Protein AF-A0A7C5INL7-F1 (afdb_monomer_lite)

Secondary structure (DSSP, 8-state):
--------------------------------TT----PPPHHHHHHHHHHHHHTT--HHHHHHHHHTT-EEEEEETTEEEEEE--TTSPPEEEEEES--

Foldseek 3Di:
DDDDDDDDDDDDDDDDDDDDDDDDDDPPVCPPPPPPVPPDDPVVLVVLVVLCVQQVHDSVVSVVQVSVVQWDWDDDPQWIWIWGHDPPDDIDIDIDGNPD

Radius of gyration: 22.48 Å; chains: 1; bounding box: 54×61×38 Å

Structure (mmCIF, N/CA/C/O backbone):
data_AF-A0A7C5INL7-F1
#
_entry.id   AF-A0A7C5INL7-F1
#
loop_
_atom_site.group_PDB
_atom_site.id
_atom_site.type_symbol
_atom_site.label_atom_id
_atom_site.label_alt_id
_atom_site.label_comp_id
_atom_site.label_asym_id
_atom_site.label_entity_id
_atom_site.label_seq_id
_atom_site.pdbx_PDB_ins_code
_atom_site.Cartn_x
_atom_site.Cartn_y
_atom_site.Cartn_z
_atom_site.occupancy
_atom_site.B_iso_or_equiv
_atom_site.auth_seq_id
_atom_site.auth_comp_id
_atom_site.auth_asym_id
_atom_site.auth_atom_id
_atom_site.pdbx_PDB_model_num
ATOM 1 N N . MET A 1 1 ? -22.031 33.045 23.706 1.00 44.53 1 MET A N 1
ATOM 2 C CA . MET A 1 1 ? -23.381 32.518 23.408 1.00 44.53 1 MET A CA 1
ATOM 3 C C . MET A 1 1 ? -23.234 31.139 22.788 1.00 44.53 1 MET A C 1
ATOM 5 O O . MET A 1 1 ? -22.458 30.984 21.856 1.00 44.53 1 MET A O 1
ATOM 9 N N . LYS A 1 2 ? -23.897 30.150 23.397 1.00 53.06 2 LYS A N 1
ATOM 10 C CA . LYS A 1 2 ? -23.833 28.708 23.113 1.00 53.06 2 LYS A CA 1
ATOM 11 C C . LYS A 1 2 ? -24.413 28.368 21.740 1.00 53.06 2 LYS A C 1
ATOM 13 O O . LYS A 1 2 ? -25.501 28.843 21.429 1.00 53.06 2 LYS A O 1
ATOM 18 N N . ARG A 1 3 ? -23.781 27.446 21.010 1.00 67.50 3 ARG A N 1
ATOM 19 C CA . ARG A 1 3 ? -24.481 26.542 20.082 1.00 67.50 3 ARG A CA 1
ATOM 20 C C . ARG A 1 3 ? -23.924 25.134 20.247 1.00 67.50 3 ARG A C 1
ATOM 22 O O . ARG A 1 3 ? -22.960 24.744 19.605 1.00 67.50 3 ARG A O 1
ATOM 29 N N . THR A 1 4 ? -24.533 24.425 21.186 1.00 51.75 4 THR A N 1
ATOM 30 C CA . THR A 1 4 ? -24.438 22.978 21.359 1.00 51.75 4 THR A CA 1
ATOM 31 C C . THR A 1 4 ? -25.507 22.360 20.468 1.00 51.75 4 THR A C 1
ATOM 33 O O . THR A 1 4 ? -26.660 22.776 20.563 1.00 51.75 4 THR A O 1
ATOM 36 N N . TRP A 1 5 ? -25.156 21.379 19.641 1.00 55.62 5 TRP A N 1
ATOM 37 C CA . TRP A 1 5 ? -26.140 20.537 18.962 1.00 55.62 5 TRP A CA 1
ATOM 38 C C . TRP A 1 5 ? -25.728 19.082 19.156 1.00 55.62 5 TRP A C 1
ATOM 40 O O . TRP A 1 5 ? -24.765 18.608 18.565 1.00 55.62 5 TRP A O 1
ATOM 50 N N . ILE A 1 6 ? -26.437 18.419 20.066 1.00 57.12 6 ILE A N 1
ATOM 51 C CA . ILE A 1 6 ? -26.426 16.972 20.260 1.00 57.12 6 ILE A CA 1
ATOM 52 C C . ILE A 1 6 ? -27.579 16.435 19.411 1.00 57.12 6 ILE A C 1
ATOM 54 O O . ILE A 1 6 ? -28.715 16.868 19.593 1.00 57.12 6 ILE A O 1
ATOM 58 N N . PHE A 1 7 ? -27.292 15.495 18.515 1.00 59.06 7 PHE A N 1
ATOM 59 C CA . PHE A 1 7 ? -28.293 14.663 17.850 1.00 59.06 7 PHE A CA 1
ATOM 60 C C . PHE A 1 7 ? -28.022 13.202 18.210 1.00 59.06 7 PHE A C 1
ATOM 62 O O . PHE A 1 7 ? -27.436 12.442 17.448 1.00 59.06 7 PHE A O 1
ATOM 69 N N . THR A 1 8 ? -28.422 12.822 19.420 1.00 55.72 8 THR A N 1
ATOM 70 C CA . THR A 1 8 ? -28.623 11.426 19.810 1.00 55.72 8 THR A CA 1
ATOM 71 C C . THR A 1 8 ? -30.061 11.039 19.488 1.00 55.72 8 THR A C 1
ATOM 73 O O . THR A 1 8 ? -30.998 11.594 20.057 1.00 55.72 8 THR A O 1
ATOM 76 N N . ALA A 1 9 ? -30.242 10.057 18.608 1.00 56.31 9 ALA A N 1
ATOM 77 C CA . ALA A 1 9 ? -31.501 9.339 18.455 1.00 56.31 9 ALA A CA 1
ATOM 78 C C . ALA A 1 9 ? -31.212 7.832 18.490 1.00 56.31 9 ALA A C 1
ATOM 80 O O . ALA A 1 9 ? -30.765 7.234 17.515 1.00 56.31 9 ALA A O 1
ATOM 81 N N . LEU A 1 10 ? -31.439 7.251 19.669 1.00 54.19 10 LEU A N 1
ATOM 82 C CA . LEU A 1 10 ? -31.573 5.819 19.915 1.00 54.19 10 LEU A CA 1
ATOM 83 C C . LEU A 1 10 ? -32.821 5.304 19.192 1.00 54.19 10 LEU A C 1
ATOM 85 O O . LEU A 1 10 ? -33.919 5.782 19.474 1.00 54.19 10 LEU A O 1
ATOM 89 N N . PHE A 1 11 ? -32.677 4.292 18.337 1.00 42.03 11 PHE A N 1
ATOM 90 C CA . PHE A 1 11 ? -33.808 3.474 17.906 1.00 42.03 11 PHE A CA 1
ATOM 91 C C . PHE A 1 11 ? -33.732 2.112 18.599 1.00 42.03 11 PHE A C 1
ATOM 93 O O . PHE A 1 11 ? -33.001 1.212 18.195 1.00 42.03 11 PHE A O 1
ATOM 100 N N . PHE A 1 12 ? -34.491 2.000 19.689 1.00 52.44 12 PHE A N 1
ATOM 101 C CA . PHE A 1 12 ? -34.880 0.739 20.306 1.00 52.44 12 PHE A CA 1
ATOM 102 C C . PHE A 1 12 ? -35.898 0.038 19.396 1.00 52.44 12 PHE A C 1
ATOM 104 O O . PHE A 1 12 ? -37.028 0.495 19.251 1.00 52.44 12 PHE A O 1
ATOM 111 N N . CYS A 1 13 ? -35.515 -1.095 18.824 1.00 53.38 13 CYS A N 1
ATOM 112 C CA . CYS A 1 13 ? -36.427 -2.122 18.328 1.00 53.38 13 CYS A CA 1
ATOM 113 C C . CYS A 1 13 ? -35.777 -3.432 18.787 1.00 53.38 13 CYS A C 1
ATOM 115 O O . CYS A 1 13 ? -34.693 -3.771 18.336 1.00 53.38 13 CYS A O 1
ATOM 117 N N . GLY A 1 14 ? -36.216 -4.081 19.855 1.00 49.47 14 GLY A N 1
ATOM 118 C CA . GLY A 1 14 ? -37.573 -4.544 20.086 1.00 49.47 14 GLY A CA 1
ATOM 119 C C . GLY A 1 14 ? -37.450 -6.059 20.236 1.00 49.47 14 GLY A C 1
ATOM 120 O O . GLY A 1 14 ? -37.155 -6.754 19.270 1.00 49.47 14 GLY A O 1
ATOM 121 N N . LEU A 1 15 ? -37.578 -6.541 21.473 1.00 54.81 15 LEU A N 1
ATOM 122 C CA . LEU A 1 15 ? -37.580 -7.955 21.835 1.00 54.81 15 LEU A CA 1
ATOM 123 C C . LEU A 1 15 ? -38.561 -8.762 20.969 1.00 54.81 15 LEU A C 1
ATOM 125 O O . LEU A 1 15 ? -39.762 -8.514 21.035 1.00 54.81 15 LEU A O 1
ATOM 129 N N . VAL A 1 16 ? -38.074 -9.807 20.296 1.00 52.47 16 VAL A N 1
ATOM 130 C CA . VAL A 1 16 ? -38.860 -11.024 20.046 1.00 52.47 16 VAL A CA 1
ATOM 131 C C . VAL A 1 16 ? -37.953 -12.226 20.281 1.00 52.47 16 VAL A C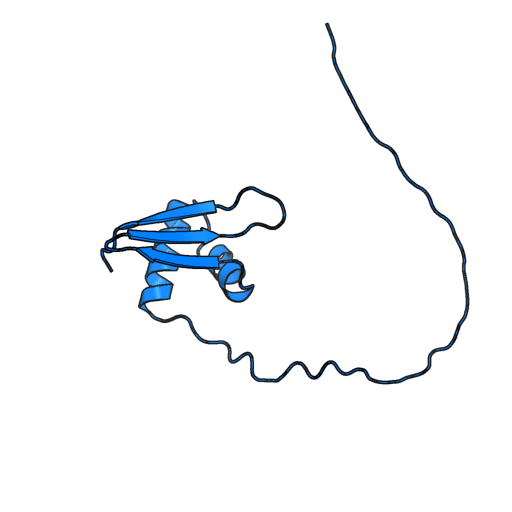 1
ATOM 133 O O . VAL A 1 16 ? -37.000 -12.473 19.545 1.00 52.47 16 VAL A O 1
ATOM 136 N N . SER A 1 17 ? -38.237 -12.939 21.363 1.00 45.03 17 SER A N 1
ATOM 137 C CA . SER A 1 17 ? -37.568 -14.174 21.743 1.00 45.03 17 SER A CA 1
ATOM 138 C C . SER A 1 17 ? -38.208 -15.400 21.074 1.00 45.03 17 SER A C 1
ATOM 140 O O . SER A 1 17 ? -39.423 -15.462 20.918 1.00 45.03 17 SER A O 1
ATOM 142 N N . PHE A 1 18 ? -37.351 -16.402 20.848 1.00 50.44 18 PHE A N 1
ATOM 143 C CA . PHE A 1 18 ? -37.576 -17.855 20.771 1.00 50.44 18 PHE A CA 1
ATOM 144 C C . PHE A 1 18 ? -38.001 -18.551 19.459 1.00 50.44 18 PHE A C 1
ATOM 146 O O . PHE A 1 18 ? -39.110 -18.419 18.958 1.00 50.44 18 PHE A O 1
ATOM 153 N N . SER A 1 19 ? -37.104 -19.482 19.090 1.00 55.28 19 SER A N 1
ATOM 154 C CA . SER A 1 19 ? -37.350 -20.843 18.587 1.00 55.28 19 SER A CA 1
ATOM 155 C C . SER A 1 19 ? -37.688 -21.021 17.109 1.00 55.28 19 SER A C 1
ATOM 157 O O . SER A 1 19 ? -38.839 -20.949 16.695 1.00 55.28 19 SER A O 1
ATOM 159 N N . GLY A 1 20 ? -36.680 -21.425 16.332 1.00 50.94 20 GLY A N 1
ATOM 160 C CA . GLY A 1 20 ? -36.882 -21.918 14.974 1.00 50.94 20 GLY A CA 1
ATOM 161 C C . GLY A 1 20 ? -35.642 -22.578 14.382 1.00 50.94 20 GLY A C 1
ATOM 162 O O . GLY A 1 20 ? -34.853 -21.921 13.723 1.00 50.94 20 GLY A O 1
ATOM 163 N N . LEU A 1 21 ? -35.530 -23.890 14.595 1.00 52.12 21 LEU A N 1
ATOM 164 C CA . LEU A 1 21 ? -34.886 -24.841 13.685 1.00 52.12 21 LEU A CA 1
ATOM 165 C C . LEU A 1 21 ? -33.388 -24.643 13.380 1.00 52.12 21 LEU A C 1
ATOM 167 O O . LEU A 1 21 ? -32.964 -24.148 12.339 1.00 52.12 21 LEU A O 1
ATOM 171 N N . GLN A 1 22 ? -32.578 -25.224 14.262 1.00 51.88 22 GLN A N 1
ATOM 172 C CA . GLN A 1 22 ? -31.324 -25.852 13.867 1.00 51.88 22 GLN A CA 1
ATOM 173 C C . GLN A 1 22 ? -31.610 -26.877 12.754 1.00 51.88 22 GLN A C 1
ATOM 175 O O . GLN A 1 22 ? -32.152 -27.949 13.007 1.00 51.88 22 GLN A O 1
ATOM 180 N N . ALA A 1 23 ? -31.235 -26.549 11.521 1.00 46.38 23 ALA A N 1
ATOM 181 C CA . ALA A 1 23 ? -31.097 -27.504 10.433 1.00 46.38 23 ALA A CA 1
ATOM 182 C C . ALA A 1 23 ? -29.768 -27.225 9.738 1.00 46.38 23 ALA A C 1
ATOM 184 O O . ALA A 1 23 ? -29.570 -26.236 9.038 1.00 46.38 23 ALA A O 1
ATOM 185 N N . SER A 1 24 ? -28.838 -28.117 10.047 1.00 51.12 24 SER A N 1
ATOM 186 C CA . SER A 1 24 ? -27.517 -28.253 9.471 1.00 51.12 24 SER A CA 1
ATOM 187 C C . SER A 1 24 ? -27.599 -28.340 7.949 1.00 51.12 24 SER A C 1
ATOM 189 O O . SER A 1 24 ? -28.007 -29.365 7.412 1.00 51.12 24 SER A O 1
ATOM 191 N N . THR A 1 25 ? -27.141 -27.303 7.255 1.00 51.03 25 THR A N 1
ATOM 192 C CA . THR A 1 25 ? -26.474 -27.481 5.966 1.00 51.03 25 THR A CA 1
ATOM 193 C C . THR A 1 25 ? -25.265 -26.569 5.942 1.00 51.03 25 THR A C 1
ATOM 195 O O . THR A 1 25 ? -25.374 -25.349 5.832 1.00 51.03 25 THR A O 1
ATOM 198 N N . SER A 1 26 ? -24.113 -27.209 6.100 1.00 47.31 26 SER A N 1
ATOM 199 C CA . SER A 1 26 ? -22.783 -26.689 5.834 1.00 47.31 26 SER A CA 1
ATOM 200 C C . SER A 1 26 ? -22.746 -25.980 4.474 1.00 47.31 26 SER A C 1
ATOM 202 O O . SER A 1 26 ? -22.456 -26.591 3.453 1.00 47.31 26 SER A O 1
ATOM 204 N N . ASN A 1 27 ? -22.991 -24.669 4.458 1.00 51.28 27 ASN A N 1
ATOM 205 C CA . ASN A 1 27 ? -22.260 -23.789 3.560 1.00 51.28 27 ASN A CA 1
ATOM 206 C C . ASN A 1 27 ? -20.901 -23.570 4.217 1.00 51.28 27 ASN A C 1
ATOM 208 O O . ASN A 1 27 ? -20.592 -22.490 4.721 1.00 51.28 27 ASN A O 1
ATOM 212 N N . ALA A 1 28 ? -20.085 -24.628 4.232 1.00 47.53 28 ALA A N 1
ATOM 213 C CA . ALA A 1 28 ? -18.656 -24.436 4.171 1.00 47.53 28 ALA A CA 1
ATOM 214 C C . ALA A 1 28 ? -18.441 -23.601 2.911 1.00 47.53 28 ALA A C 1
ATOM 216 O O . ALA A 1 28 ? -18.418 -24.123 1.797 1.00 47.53 28 ALA A O 1
ATOM 217 N N . LYS A 1 29 ? -18.377 -22.276 3.092 1.00 51.66 29 LYS A N 1
ATOM 218 C CA . LYS A 1 29 ? -17.707 -21.386 2.162 1.00 51.66 29 LYS A CA 1
ATOM 219 C C . LYS A 1 29 ? -16.380 -22.086 1.946 1.00 51.66 29 LYS A C 1
ATOM 221 O O . LYS A 1 29 ? -15.565 -22.150 2.864 1.00 51.66 29 LYS A O 1
ATOM 226 N N . VAL A 1 30 ? -16.239 -22.721 0.787 1.00 51.09 30 VAL A N 1
ATOM 227 C CA . VAL A 1 30 ? -14.964 -23.215 0.302 1.00 51.09 30 VAL A CA 1
ATOM 228 C C . VAL A 1 30 ? -14.149 -21.943 0.156 1.00 51.09 30 VAL A C 1
ATOM 230 O O . VAL A 1 30 ? -14.199 -21.253 -0.858 1.00 51.09 30 VAL A O 1
ATOM 233 N N . VAL A 1 31 ? -13.513 -21.553 1.259 1.00 54.75 31 VAL A N 1
ATOM 234 C CA . VAL A 1 31 ? -12.414 -20.611 1.280 1.00 54.75 31 VAL A CA 1
ATOM 235 C C . VAL A 1 31 ? -11.369 -21.344 0.474 1.00 54.75 31 VAL A C 1
ATOM 237 O O . VAL A 1 31 ? -10.705 -22.255 0.970 1.00 54.75 31 VAL A O 1
ATOM 240 N N . SER A 1 32 ? -11.380 -21.044 -0.825 1.00 49.78 32 SER A N 1
ATOM 241 C CA . SER A 1 32 ? -10.397 -21.509 -1.780 1.00 49.78 32 SER A CA 1
ATOM 242 C C . SER A 1 32 ? -9.048 -21.389 -1.098 1.00 49.78 32 SER A C 1
ATOM 244 O O . SER A 1 32 ? -8.623 -20.297 -0.721 1.00 49.78 32 SER A O 1
ATOM 246 N N . SER A 1 33 ? -8.419 -22.535 -0.865 1.00 49.53 33 SER A N 1
ATOM 247 C CA . SER A 1 33 ? -7.150 -22.690 -0.160 1.00 49.53 33 SER A CA 1
ATOM 248 C C . SER A 1 33 ? -5.974 -22.194 -1.019 1.00 49.53 33 SER A C 1
ATOM 250 O O . SER A 1 33 ? -4.916 -22.809 -1.054 1.00 49.53 33 SER A O 1
ATOM 252 N N . GLN A 1 34 ? -6.192 -21.107 -1.764 1.00 47.81 34 GLN A N 1
ATOM 253 C CA . GLN A 1 34 ? -5.293 -20.508 -2.744 1.00 47.81 34 GLN A CA 1
ATOM 254 C C . GLN A 1 34 ? -5.356 -18.972 -2.765 1.00 47.81 34 GLN A C 1
ATOM 256 O O . GLN A 1 34 ? -4.949 -18.359 -3.747 1.00 47.81 34 GLN A O 1
ATOM 261 N N . GLN A 1 35 ? -5.733 -18.310 -1.666 1.00 49.56 35 GLN A N 1
ATOM 262 C CA . GLN A 1 35 ? -4.996 -17.081 -1.349 1.00 49.56 35 GLN A CA 1
ATOM 263 C C . GLN A 1 35 ? -3.644 -17.530 -0.802 1.00 49.56 35 GLN A C 1
AT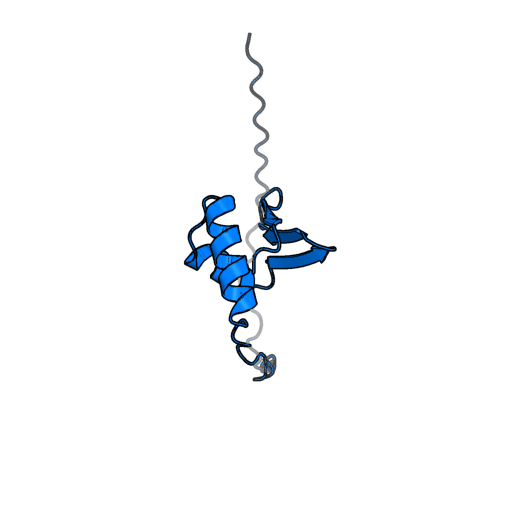OM 265 O O . GLN A 1 35 ? -3.410 -17.607 0.401 1.00 49.56 35 GLN A O 1
ATOM 270 N N . LEU A 1 36 ? -2.786 -17.960 -1.731 1.00 45.56 36 LEU A N 1
ATOM 271 C CA . LEU A 1 36 ? -1.361 -18.072 -1.502 1.00 45.56 36 LEU A CA 1
ATOM 272 C C . LEU A 1 36 ? -0.966 -16.737 -0.871 1.00 45.56 36 LEU A C 1
ATOM 274 O O . LEU A 1 36 ? -1.209 -15.697 -1.485 1.00 45.56 36 LEU A O 1
ATOM 278 N N . LEU A 1 37 ? -0.458 -16.764 0.364 1.00 56.16 37 LEU A N 1
ATOM 279 C CA . LEU A 1 37 ? 0.179 -15.612 0.995 1.00 56.16 37 LEU A CA 1
ATOM 280 C C . LEU A 1 37 ? 1.295 -15.187 0.045 1.00 56.16 37 LEU A C 1
ATOM 282 O O . LEU A 1 37 ? 2.390 -15.749 0.067 1.00 56.16 37 LEU A O 1
ATOM 286 N N . THR A 1 38 ? 0.966 -14.306 -0.891 1.00 64.62 38 THR A N 1
ATOM 287 C CA . THR A 1 38 ? 1.883 -13.906 -1.941 1.00 64.62 38 THR A CA 1
ATOM 288 C C . THR A 1 38 ? 2.819 -12.969 -1.222 1.00 64.62 38 THR A C 1
ATOM 290 O O . THR A 1 38 ? 2.434 -11.866 -0.845 1.00 64.62 38 THR A O 1
ATOM 293 N N . ALA A 1 39 ? 3.992 -13.494 -0.870 1.00 73.38 39 ALA A N 1
ATOM 294 C CA . ALA A 1 39 ? 4.970 -12.716 -0.146 1.00 73.38 39 ALA A CA 1
ATOM 295 C C . ALA A 1 39 ? 5.293 -11.480 -1.000 1.00 73.38 39 ALA A C 1
ATOM 297 O O . ALA A 1 39 ? 5.561 -11.644 -2.196 1.00 73.38 39 ALA A O 1
ATOM 298 N N . PRO A 1 40 ? 5.242 -10.270 -0.421 1.00 80.19 40 PRO A N 1
ATOM 299 C CA . PRO A 1 40 ? 5.587 -9.060 -1.150 1.00 80.19 40 PRO A CA 1
ATOM 300 C C . PRO A 1 40 ? 7.009 -9.185 -1.697 1.00 80.19 40 PRO A C 1
ATOM 302 O O . PRO A 1 40 ? 7.904 -9.742 -1.049 1.00 80.19 40 PRO A O 1
ATOM 305 N N . SER A 1 41 ? 7.222 -8.667 -2.901 1.00 89.56 41 SER A N 1
ATOM 306 C CA . SER A 1 41 ? 8.557 -8.584 -3.482 1.00 89.56 41 SER A CA 1
ATOM 307 C C . SER A 1 41 ? 9.471 -7.700 -2.626 1.00 89.56 41 SER A C 1
ATOM 309 O O . SER A 1 41 ? 9.013 -6.837 -1.875 1.00 89.56 41 SER A O 1
ATOM 311 N N . LEU A 1 42 ? 10.790 -7.885 -2.758 1.00 88.62 42 LEU A N 1
ATOM 312 C CA . LEU A 1 42 ? 11.774 -7.054 -2.050 1.00 88.62 42 LEU A CA 1
ATOM 313 C C . LEU A 1 42 ? 11.555 -5.556 -2.319 1.00 88.62 42 LEU A C 1
ATOM 315 O O . LEU A 1 42 ? 11.615 -4.753 -1.395 1.00 88.62 42 LEU A O 1
ATOM 319 N N . VAL A 1 43 ? 11.205 -5.209 -3.559 1.00 89.56 43 VAL A N 1
ATOM 320 C CA . VAL A 1 43 ? 10.899 -3.832 -3.969 1.00 89.56 43 VAL A CA 1
ATOM 321 C C . VAL A 1 43 ? 9.635 -3.314 -3.276 1.00 89.56 43 VAL A C 1
ATOM 323 O O . VAL A 1 43 ? 9.613 -2.194 -2.774 1.00 89.56 43 VAL A O 1
ATOM 326 N N . GLU A 1 44 ? 8.573 -4.119 -3.200 1.00 89.50 44 GLU A N 1
ATOM 327 C CA . GLU A 1 44 ? 7.347 -3.725 -2.492 1.00 89.50 44 GLU A CA 1
ATOM 328 C C . GLU A 1 44 ? 7.582 -3.545 -0.991 1.00 89.50 44 GLU A C 1
ATOM 330 O O . GLU A 1 44 ? 7.049 -2.607 -0.407 1.00 89.50 44 GLU A O 1
ATOM 335 N N . LEU A 1 45 ? 8.415 -4.379 -0.365 1.00 91.00 45 LEU A N 1
ATOM 336 C CA . LEU A 1 45 ? 8.780 -4.223 1.046 1.00 91.00 45 LEU A CA 1
ATOM 337 C C . LEU A 1 45 ? 9.507 -2.900 1.313 1.00 91.00 45 LEU A C 1
ATOM 339 O O . LEU A 1 45 ? 9.254 -2.254 2.333 1.00 91.00 45 LEU A O 1
ATOM 343 N N . GLU A 1 46 ? 10.396 -2.483 0.412 1.00 91.06 46 GLU A N 1
ATOM 344 C CA . GLU A 1 46 ? 11.093 -1.199 0.518 1.00 91.06 46 GLU A CA 1
ATOM 345 C C . GLU A 1 46 ? 10.143 -0.016 0.324 1.00 91.06 46 GLU A C 1
ATOM 347 O O . GLU A 1 46 ? 10.162 0.915 1.134 1.00 91.06 46 GLU A O 1
ATOM 352 N N . ILE A 1 47 ? 9.246 -0.098 -0.663 1.00 92.50 47 ILE A N 1
ATOM 353 C CA . ILE A 1 47 ? 8.184 0.889 -0.893 1.00 92.50 47 ILE A CA 1
ATOM 354 C C . ILE A 1 47 ? 7.286 1.014 0.345 1.00 92.50 47 ILE A C 1
ATOM 356 O O . ILE A 1 47 ? 7.062 2.119 0.835 1.00 92.50 47 ILE A O 1
ATOM 360 N N . LEU A 1 48 ? 6.809 -0.104 0.901 1.00 92.94 48 LEU A N 1
ATOM 361 C CA . LEU A 1 48 ? 5.943 -0.115 2.083 1.00 92.94 48 LEU A CA 1
ATOM 362 C C . LEU A 1 48 ? 6.666 0.418 3.324 1.00 92.94 48 LEU A C 1
ATOM 364 O O . LEU A 1 48 ? 6.082 1.159 4.111 1.00 92.94 48 LEU A O 1
ATOM 368 N N . ARG A 1 49 ? 7.956 0.110 3.494 1.00 93.44 49 ARG A N 1
ATOM 369 C CA . ARG A 1 49 ? 8.767 0.666 4.587 1.00 93.44 49 ARG A CA 1
ATOM 370 C C . ARG A 1 49 ? 8.941 2.178 4.449 1.00 93.44 49 ARG A C 1
ATOM 372 O O . ARG A 1 49 ? 8.840 2.892 5.448 1.00 93.44 49 ARG A O 1
ATOM 379 N N . ALA A 1 50 ? 9.218 2.666 3.243 1.00 93.38 50 ALA A N 1
ATOM 380 C CA . ALA A 1 50 ? 9.358 4.093 2.983 1.00 93.38 50 ALA A CA 1
ATOM 381 C C . ALA A 1 50 ? 8.022 4.830 3.180 1.00 93.38 50 ALA A C 1
ATOM 383 O O . ALA A 1 50 ? 7.990 5.865 3.848 1.00 93.38 50 ALA A O 1
ATOM 384 N N . ALA A 1 51 ? 6.919 4.249 2.699 1.00 93.62 51 ALA A N 1
ATOM 385 C CA . ALA A 1 51 ? 5.570 4.767 2.894 1.00 93.62 51 ALA A CA 1
ATOM 386 C C . ALA A 1 51 ? 5.189 4.826 4.378 1.00 93.62 51 ALA A C 1
ATOM 388 O O . ALA A 1 51 ? 4.752 5.873 4.844 1.00 93.62 51 ALA A O 1
ATOM 389 N N . ALA A 1 52 ? 5.431 3.757 5.146 1.00 93.62 52 ALA A N 1
ATOM 390 C CA . ALA A 1 52 ? 5.170 3.734 6.588 1.00 93.62 52 ALA A CA 1
ATOM 391 C C . ALA A 1 52 ? 5.877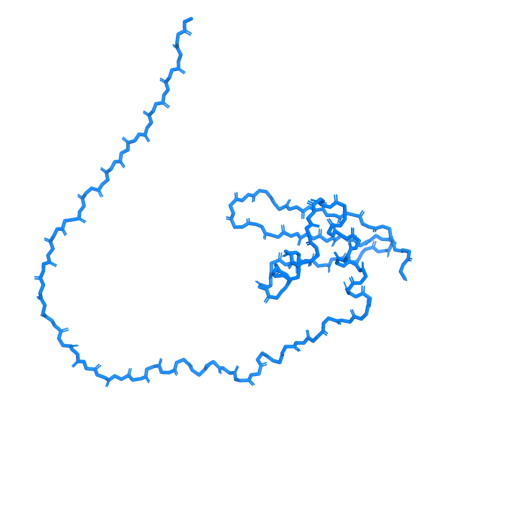 4.887 7.312 1.00 93.62 52 ALA A C 1
ATOM 393 O O . ALA A 1 52 ? 5.265 5.600 8.102 1.00 93.62 52 ALA A O 1
ATOM 394 N N . LYS A 1 53 ? 7.148 5.132 6.970 1.00 93.62 53 LYS A N 1
ATOM 395 C CA . LYS A 1 53 ? 7.926 6.238 7.538 1.00 93.62 53 LYS A CA 1
ATOM 396 C C . LYS A 1 53 ? 7.346 7.612 7.186 1.00 93.62 53 LYS A C 1
ATOM 398 O O . LYS A 1 53 ? 7.362 8.499 8.032 1.00 93.62 53 LYS A O 1
ATOM 403 N N . GLN A 1 54 ? 6.869 7.809 5.956 1.00 93.12 54 GLN A N 1
ATOM 404 C CA . GLN A 1 54 ? 6.284 9.084 5.522 1.00 93.12 54 GLN A CA 1
ATOM 405 C C . GLN A 1 54 ? 4.899 9.332 6.135 1.00 93.12 54 GLN A C 1
ATOM 407 O O . GLN A 1 54 ? 4.547 10.480 6.394 1.00 93.12 54 GLN A O 1
ATOM 412 N N . LEU A 1 55 ? 4.135 8.264 6.376 1.00 92.19 55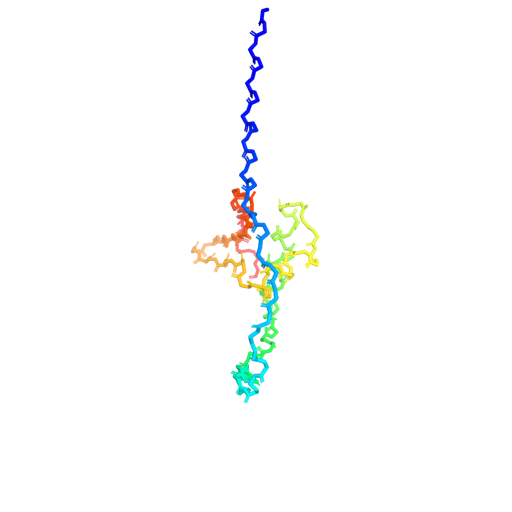 LEU A N 1
ATOM 413 C CA . LEU A 1 55 ? 2.793 8.310 6.961 1.00 92.19 55 LEU A CA 1
ATOM 414 C C . LEU A 1 55 ? 2.784 8.310 8.498 1.00 92.19 55 LEU A C 1
ATOM 416 O O . LEU A 1 55 ? 1.705 8.304 9.079 1.00 92.19 55 LEU A O 1
ATOM 420 N N . ASP A 1 56 ? 3.955 8.310 9.146 1.00 93.06 56 ASP A N 1
ATOM 421 C CA . ASP A 1 56 ? 4.105 8.154 10.604 1.00 93.06 56 ASP A CA 1
ATOM 422 C C . ASP A 1 56 ? 3.388 6.897 11.146 1.00 93.06 56 ASP A C 1
ATOM 424 O O . ASP A 1 56 ? 2.793 6.887 12.221 1.00 93.06 56 ASP A O 1
ATOM 428 N N . MET A 1 57 ? 3.429 5.815 10.362 1.00 91.19 57 MET A N 1
ATOM 429 C CA . MET A 1 57 ? 2.837 4.519 10.691 1.00 91.19 57 MET A CA 1
ATOM 430 C C . MET A 1 57 ? 3.922 3.489 10.995 1.00 91.19 57 MET A C 1
ATOM 432 O O . MET A 1 57 ? 5.027 3.531 10.443 1.00 91.19 57 MET A O 1
ATOM 436 N N . SER A 1 58 ? 3.607 2.506 11.842 1.00 94.94 58 SER A N 1
ATOM 437 C CA . SER A 1 58 ? 4.526 1.390 12.039 1.00 94.94 58 SER A CA 1
ATOM 438 C C . SER A 1 58 ? 4.549 0.484 10.802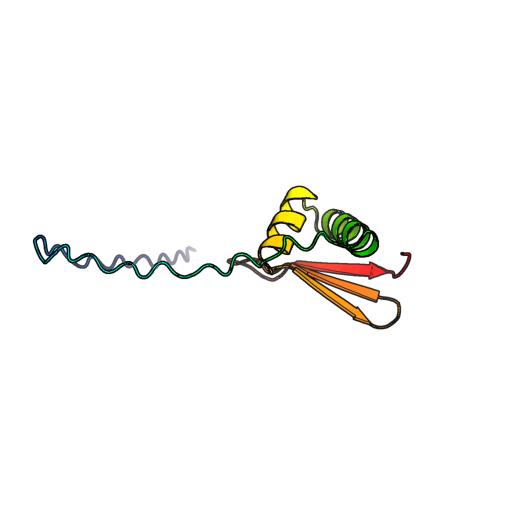 1.00 94.94 58 SER A C 1
ATOM 440 O O . SER A 1 58 ? 3.576 0.369 10.052 1.00 94.94 58 SER A O 1
ATOM 442 N N . PHE A 1 59 ? 5.677 -0.196 10.587 1.00 92.81 59 PHE A N 1
ATOM 443 C CA . PHE A 1 59 ? 5.791 -1.138 9.475 1.00 92.81 59 PHE A CA 1
ATOM 444 C C . PHE A 1 59 ? 4.837 -2.335 9.625 1.00 92.81 59 PHE A C 1
ATOM 446 O O . PHE A 1 59 ? 4.383 -2.878 8.626 1.00 92.81 59 PHE A O 1
ATOM 453 N N . SER A 1 60 ? 4.500 -2.743 10.853 1.00 92.50 60 SER A N 1
ATOM 454 C CA . SER A 1 60 ? 3.491 -3.783 11.079 1.00 92.50 60 SER A CA 1
ATOM 455 C C . SER A 1 60 ? 2.101 -3.335 10.639 1.00 92.50 60 SER A C 1
ATOM 457 O O . SER A 1 60 ? 1.412 -4.113 9.985 1.00 92.50 60 SER A O 1
ATOM 459 N N . ASP A 1 61 ? 1.725 -2.085 10.918 1.00 92.19 61 ASP A N 1
ATOM 460 C CA . ASP A 1 61 ? 0.382 -1.585 10.603 1.00 92.19 61 ASP A CA 1
ATOM 461 C C . ASP A 1 61 ? 0.185 -1.480 9.089 1.00 92.19 61 ASP A C 1
ATOM 463 O O . ASP A 1 61 ? -0.818 -1.947 8.553 1.00 92.19 61 ASP A O 1
ATOM 467 N N . ILE A 1 62 ? 1.168 -0.939 8.355 1.00 92.50 62 ILE A N 1
ATOM 468 C CA . ILE A 1 62 ? 1.053 -0.863 6.890 1.00 92.50 62 ILE A CA 1
ATOM 469 C C . ILE A 1 62 ? 1.005 -2.258 6.249 1.00 92.50 62 ILE A C 1
ATOM 471 O O . ILE A 1 62 ? 0.307 -2.455 5.258 1.00 92.50 62 ILE A O 1
ATOM 475 N N . MET A 1 63 ? 1.720 -3.233 6.820 1.00 93.44 63 MET A N 1
ATOM 476 C CA . MET A 1 63 ? 1.713 -4.617 6.346 1.00 93.44 63 MET A CA 1
ATOM 477 C C . MET A 1 63 ? 0.367 -5.293 6.607 1.00 93.44 63 MET A C 1
ATOM 479 O O . MET A 1 63 ? -0.116 -6.035 5.757 1.00 93.44 63 MET A O 1
ATOM 483 N N . GLU A 1 64 ? -0.268 -5.008 7.743 1.00 91.75 64 GLU A N 1
ATOM 484 C CA . GLU A 1 64 ? -1.637 -5.443 8.011 1.00 91.75 64 GLU A CA 1
ATOM 485 C C . GLU A 1 64 ? -2.615 -4.847 6.991 1.00 91.75 64 GLU A C 1
ATOM 487 O O . GLU A 1 64 ? -3.429 -5.574 6.421 1.00 91.75 64 GLU A O 1
ATOM 492 N N . HIS A 1 65 ? -2.505 -3.552 6.681 1.00 91.12 65 HIS A N 1
ATOM 493 C CA . HIS A 1 65 ? -3.312 -2.945 5.621 1.00 91.12 65 HIS A CA 1
ATOM 494 C C . HIS A 1 65 ? -3.037 -3.574 4.248 1.00 91.12 65 HIS A C 1
ATOM 496 O O . HIS A 1 65 ? -3.978 -3.786 3.486 1.00 91.12 65 HIS A O 1
ATOM 502 N N . TYR A 1 66 ? -1.782 -3.901 3.934 1.00 90.81 66 TYR A N 1
ATOM 503 C CA . TYR A 1 66 ? -1.405 -4.537 2.671 1.00 90.81 66 TYR A CA 1
ATOM 504 C C . TYR A 1 66 ? -2.030 -5.930 2.525 1.00 90.81 66 TYR A C 1
ATOM 506 O O . TYR A 1 66 ? -2.639 -6.216 1.501 1.00 90.81 66 TYR A O 1
ATOM 514 N N . TYR A 1 67 ? -1.967 -6.772 3.562 1.00 89.62 67 TYR A N 1
ATOM 515 C CA . TYR A 1 67 ? -2.577 -8.109 3.530 1.00 89.62 67 TYR A CA 1
ATOM 516 C C . TYR A 1 67 ? -4.107 -8.098 3.526 1.00 89.62 67 TYR A C 1
ATOM 518 O O . TYR A 1 67 ? -4.724 -9.078 3.115 1.00 89.62 67 TYR A O 1
ATOM 526 N N . ASN A 1 68 ? -4.714 -7.003 3.979 1.00 90.25 68 ASN A N 1
ATOM 527 C CA . ASN A 1 68 ? -6.156 -6.791 3.926 1.00 90.25 68 ASN A CA 1
ATOM 528 C C . ASN A 1 68 ? -6.615 -6.110 2.621 1.00 90.25 68 ASN A C 1
ATOM 530 O O . ASN A 1 68 ? -7.736 -5.609 2.576 1.00 90.25 68 ASN A O 1
ATOM 534 N N . ASP A 1 69 ? -5.763 -6.048 1.590 1.00 88.75 69 ASP A N 1
ATOM 535 C CA . ASP A 1 69 ? -6.033 -5.400 0.296 1.00 88.75 69 ASP A CA 1
ATOM 536 C C . ASP A 1 69 ? -6.418 -3.904 0.409 1.00 88.75 69 ASP A C 1
ATOM 538 O O . ASP A 1 69 ? -7.055 -3.332 -0.475 1.00 88.75 69 ASP A O 1
ATOM 542 N N . ASN A 1 70 ? -6.006 -3.236 1.494 1.00 91.62 70 ASN A N 1
ATOM 543 C CA . ASN A 1 70 ? -6.286 -1.818 1.745 1.00 91.62 70 ASN A CA 1
ATOM 544 C C . ASN A 1 70 ? -5.179 -0.886 1.237 1.00 91.62 70 ASN A C 1
ATOM 546 O O . ASN A 1 70 ? -5.308 0.333 1.356 1.00 91.62 70 ASN A O 1
ATOM 550 N N . VAL A 1 71 ? -4.090 -1.425 0.689 1.00 92.38 71 VAL A N 1
ATOM 551 C CA . VAL A 1 71 ? -2.977 -0.635 0.150 1.00 92.38 71 VAL A CA 1
ATOM 552 C C . VAL A 1 71 ? -2.967 -0.731 -1.365 1.00 92.38 71 VAL A C 1
ATOM 554 O O . VAL A 1 71 ? -2.940 -1.817 -1.932 1.00 92.38 71 VAL A O 1
ATOM 557 N N . THR A 1 72 ? -2.951 0.419 -2.029 1.00 93.06 72 THR A N 1
ATOM 558 C CA . THR A 1 72 ? -2.733 0.515 -3.474 1.00 93.06 72 THR A CA 1
ATOM 559 C C . THR A 1 72 ? -1.386 1.172 -3.732 1.00 93.06 72 THR A C 1
ATOM 561 O O . THR A 1 72 ? -1.097 2.227 -3.169 1.00 93.06 72 THR A O 1
ATOM 564 N N . ILE A 1 73 ? -0.571 0.552 -4.584 1.00 91.94 73 ILE A N 1
ATOM 565 C CA . ILE A 1 73 ? 0.722 1.081 -5.023 1.00 91.94 73 ILE A CA 1
ATOM 566 C C . ILE A 1 73 ? 0.591 1.410 -6.509 1.00 91.94 73 ILE A C 1
ATOM 568 O O . ILE A 1 73 ? 0.479 0.506 -7.335 1.00 91.94 73 ILE A O 1
ATOM 572 N N . ASP A 1 74 ? 0.593 2.697 -6.838 1.00 91.75 74 ASP A N 1
ATOM 573 C CA . ASP A 1 74 ? 0.596 3.191 -8.213 1.00 91.75 74 ASP A CA 1
ATOM 574 C C . ASP A 1 74 ? 1.990 3.713 -8.576 1.00 91.75 74 ASP A C 1
ATOM 576 O O . ASP A 1 74 ? 2.652 4.381 -7.780 1.00 91.75 74 ASP A O 1
ATOM 580 N N . ARG A 1 75 ? 2.453 3.391 -9.783 1.00 87.75 75 ARG A N 1
ATOM 581 C CA . ARG A 1 75 ? 3.761 3.802 -10.298 1.00 87.75 75 ARG A CA 1
ATOM 582 C C . ARG A 1 75 ? 3.544 4.657 -11.535 1.00 87.75 75 ARG A C 1
ATOM 584 O O . ARG A 1 75 ? 3.101 4.157 -12.566 1.00 87.75 75 ARG A O 1
ATOM 591 N N . SER A 1 76 ? 3.904 5.934 -11.447 1.00 83.19 76 SER A N 1
ATOM 592 C CA . SER A 1 76 ? 3.784 6.876 -12.557 1.00 83.19 76 SER A CA 1
ATOM 593 C C . SER A 1 76 ? 5.110 7.591 -12.786 1.00 83.19 76 SER A C 1
ATOM 595 O O . SER A 1 76 ? 5.499 8.490 -12.038 1.00 83.19 76 SER A O 1
ATOM 597 N N . GLY A 1 77 ? 5.827 7.168 -13.828 1.00 82.62 77 GLY A N 1
ATOM 598 C CA . GLY A 1 77 ? 7.150 7.698 -14.149 1.00 82.62 77 GLY A CA 1
ATOM 599 C C . GLY A 1 77 ? 8.141 7.446 -13.014 1.00 82.62 77 GLY A C 1
ATOM 600 O O . GLY A 1 77 ? 8.414 6.298 -12.694 1.00 82.62 77 GLY A O 1
ATOM 601 N N . THR A 1 78 ? 8.656 8.525 -12.421 1.00 84.62 78 THR A N 1
ATOM 602 C CA . THR A 1 78 ? 9.647 8.509 -11.329 1.00 84.62 78 THR A CA 1
ATOM 603 C C . THR A 1 78 ? 9.018 8.640 -9.940 1.00 84.62 78 THR A C 1
ATOM 605 O O . THR A 1 78 ? 9.707 8.993 -8.983 1.00 84.62 78 THR A O 1
ATOM 608 N N . MET A 1 79 ? 7.701 8.466 -9.821 1.00 85.00 79 MET A N 1
ATOM 609 C CA . MET A 1 79 ? 6.982 8.639 -8.565 1.00 85.00 79 MET A CA 1
ATOM 610 C C . MET A 1 79 ? 6.144 7.405 -8.259 1.00 85.00 79 MET A C 1
ATOM 612 O O . MET A 1 79 ? 5.370 6.929 -9.094 1.00 85.00 79 MET A O 1
ATOM 616 N N . VAL A 1 80 ? 6.289 6.912 -7.033 1.00 91.06 80 VAL A N 1
ATOM 617 C CA . VAL A 1 80 ? 5.485 5.825 -6.485 1.00 91.06 80 VAL A CA 1
ATOM 618 C C . VAL A 1 80 ? 4.495 6.428 -5.498 1.00 91.06 80 VAL A C 1
ATOM 620 O O . VAL A 1 80 ? 4.886 7.010 -4.485 1.00 91.06 80 VAL A O 1
ATOM 623 N N . ILE A 1 81 ? 3.206 6.302 -5.799 1.00 92.56 81 ILE A N 1
ATOM 624 C CA . ILE A 1 81 ? 2.123 6.740 -4.922 1.00 92.56 81 ILE A CA 1
ATOM 625 C C . ILE A 1 81 ? 1.599 5.525 -4.169 1.00 92.56 81 ILE A C 1
ATOM 627 O O . ILE A 1 81 ? 1.084 4.581 -4.766 1.00 92.56 81 ILE A O 1
ATOM 631 N N . VAL A 1 82 ? 1.695 5.564 -2.845 1.00 93.31 82 VAL A N 1
ATOM 632 C CA . VAL A 1 82 ? 1.129 4.541 -1.966 1.00 93.31 82 VAL A CA 1
ATOM 633 C C . VAL A 1 82 ? -0.086 5.127 -1.271 1.00 93.31 82 VAL A C 1
ATOM 635 O O . VAL A 1 82 ? 0.024 6.105 -0.536 1.00 93.31 82 VAL A O 1
ATOM 638 N N . THR A 1 83 ? -1.248 4.529 -1.505 1.00 94.62 83 THR A N 1
ATOM 639 C CA . THR A 1 83 ? -2.511 4.928 -0.884 1.00 94.62 83 THR A CA 1
ATOM 640 C C . THR A 1 83 ? -2.952 3.851 0.091 1.00 94.62 83 THR A C 1
ATOM 642 O O . THR A 1 83 ? -3.145 2.703 -0.304 1.00 94.62 83 THR A O 1
ATOM 645 N N . VAL A 1 84 ? -3.127 4.221 1.357 1.00 93.25 84 VAL A N 1
ATOM 646 C CA . VAL A 1 84 ? -3.629 3.345 2.418 1.00 93.25 84 VAL A CA 1
ATOM 647 C C . VAL A 1 84 ? -5.076 3.729 2.711 1.00 93.25 84 VAL A C 1
ATOM 649 O O . VAL A 1 84 ? -5.364 4.827 3.194 1.00 93.25 84 VAL A O 1
ATOM 652 N N . SER A 1 85 ? -5.995 2.823 2.389 1.00 92.50 85 SER A N 1
ATOM 653 C CA . SER A 1 85 ? -7.424 2.965 2.655 1.00 92.50 85 SER A CA 1
ATOM 654 C C . SER A 1 85 ? -7.707 2.676 4.124 1.00 92.50 85 SER A C 1
ATOM 656 O O . SER A 1 85 ? -7.355 1.615 4.641 1.00 92.50 85 SER A O 1
ATOM 658 N N . ILE A 1 86 ? -8.363 3.621 4.796 1.00 85.94 86 ILE A N 1
ATOM 659 C CA . ILE A 1 86 ? -8.757 3.496 6.199 1.00 85.94 86 ILE A CA 1
ATOM 660 C C . ILE A 1 86 ? -10.279 3.492 6.257 1.00 85.94 86 ILE A C 1
ATOM 662 O O . ILE A 1 86 ? -10.925 4.385 5.714 1.00 85.94 86 ILE A O 1
ATOM 666 N N . THR A 1 87 ? -10.850 2.493 6.927 1.00 78.50 87 THR A N 1
ATOM 667 C CA . THR A 1 87 ? -12.299 2.244 6.992 1.00 78.50 87 THR A CA 1
ATOM 668 C C . THR A 1 87 ? -13.101 3.441 7.516 1.00 78.50 87 THR A C 1
ATOM 670 O O . THR A 1 87 ? -14.254 3.625 7.137 1.00 78.50 87 THR A O 1
ATOM 673 N N . GLU A 1 88 ? -12.492 4.272 8.364 1.00 75.19 88 GLU A N 1
ATOM 674 C CA . GLU A 1 88 ? -13.146 5.390 9.054 1.00 75.19 88 GLU A CA 1
ATOM 675 C C . GLU A 1 88 ? -12.442 6.738 8.804 1.00 75.19 88 GLU A C 1
ATOM 677 O O . GLU A 1 88 ? -12.341 7.569 9.705 1.00 75.19 88 GLU A O 1
ATOM 682 N N . GLY A 1 89 ? -11.919 6.989 7.596 1.00 76.25 89 GLY A N 1
ATOM 683 C CA . GLY A 1 89 ? -11.226 8.255 7.351 1.00 76.25 89 GLY A C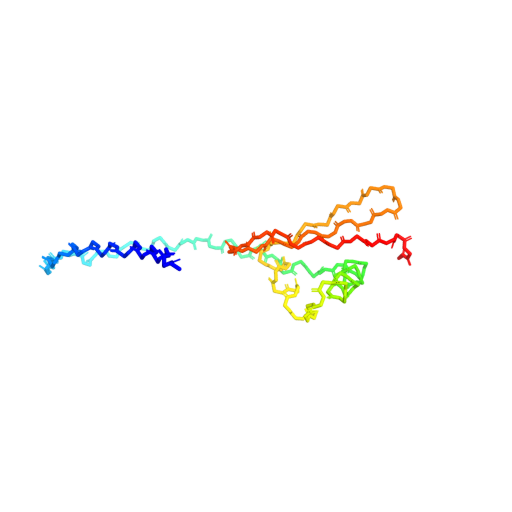A 1
ATOM 684 C C . GLY A 1 89 ? -10.904 8.596 5.902 1.00 76.25 89 GLY A C 1
ATOM 685 O O . GLY A 1 89 ? -11.245 7.883 4.961 1.00 76.25 89 GLY A O 1
ATOM 686 N N . THR A 1 90 ? -10.231 9.734 5.735 1.00 84.69 90 THR A N 1
ATOM 687 C CA . THR A 1 90 ? -9.551 10.077 4.485 1.00 84.69 90 THR A CA 1
ATOM 688 C C . THR A 1 90 ? -8.375 9.127 4.271 1.00 84.69 90 THR A C 1
ATOM 690 O O . THR A 1 90 ? -7.624 8.895 5.222 1.00 84.69 90 THR A O 1
ATOM 693 N N . PRO A 1 91 ? -8.182 8.601 3.050 1.00 88.75 91 PRO A N 1
ATOM 694 C CA . PRO A 1 91 ? -7.054 7.731 2.758 1.00 88.75 91 PRO A CA 1
ATOM 695 C C . PRO A 1 91 ? -5.737 8.473 2.990 1.00 88.75 91 PRO A C 1
ATOM 697 O O . PRO A 1 91 ? -5.616 9.665 2.691 1.00 88.75 91 PRO A O 1
ATOM 700 N N . LEU A 1 92 ? -4.751 7.757 3.520 1.00 89.81 92 LEU A N 1
ATOM 701 C CA . LEU A 1 92 ? -3.407 8.288 3.700 1.00 89.81 92 LEU A CA 1
ATOM 702 C C . LEU A 1 92 ? -2.609 8.051 2.426 1.00 89.81 92 LEU A C 1
ATOM 704 O O . LEU A 1 92 ? -2.598 6.943 1.895 1.00 89.81 92 LEU A O 1
ATOM 708 N N . ILE A 1 93 ? -1.955 9.098 1.934 1.00 91.62 93 ILE A N 1
ATOM 709 C CA . ILE A 1 93 ? -1.224 9.061 0.669 1.00 91.62 93 ILE A CA 1
ATOM 710 C C . ILE A 1 93 ? 0.239 9.392 0.946 1.00 91.62 93 ILE A C 1
ATOM 712 O O . ILE A 1 93 ? 0.556 10.480 1.424 1.00 91.62 93 ILE A O 1
ATOM 716 N N . ALA A 1 94 ? 1.120 8.448 0.630 1.00 89.94 94 ALA A N 1
ATOM 717 C CA . ALA A 1 94 ? 2.557 8.650 0.576 1.00 89.94 94 ALA A CA 1
ATOM 718 C C . ALA A 1 94 ? 2.987 8.817 -0.879 1.00 89.94 94 ALA A C 1
ATOM 720 O O . ALA A 1 94 ? 2.544 8.088 -1.767 1.00 89.94 94 ALA A O 1
ATOM 721 N N . SER A 1 95 ? 3.859 9.790 -1.105 1.00 92.00 95 SER A N 1
ATOM 722 C CA . SER A 1 95 ? 4.452 10.063 -2.406 1.00 92.00 95 SER A CA 1
ATOM 723 C C . SER A 1 95 ? 5.946 9.875 -2.269 1.00 92.00 95 SER A C 1
ATOM 725 O O . SER A 1 95 ? 6.611 10.658 -1.586 1.00 92.00 95 SER A O 1
ATOM 727 N N . LEU A 1 96 ? 6.446 8.828 -2.911 1.00 90.44 96 LEU A N 1
ATOM 728 C CA . LEU A 1 96 ? 7.827 8.400 -2.837 1.00 90.44 96 LEU A CA 1
ATOM 729 C C . LEU A 1 96 ? 8.515 8.670 -4.175 1.00 90.44 96 LEU A C 1
ATOM 731 O O . LEU A 1 96 ? 7.960 8.386 -5.237 1.00 90.44 96 LEU A O 1
ATOM 735 N N . GLU A 1 97 ? 9.727 9.209 -4.121 1.00 87.19 97 GLU A N 1
ATOM 736 C CA . GLU A 1 97 ? 10.600 9.271 -5.293 1.00 87.19 97 GLU A CA 1
ATOM 737 C C . GLU A 1 97 ? 11.075 7.861 -5.652 1.00 87.19 97 GLU A C 1
ATOM 739 O O . GLU A 1 97 ? 11.397 7.082 -4.753 1.00 87.19 97 GLU A O 1
ATOM 744 N N . ASP A 1 98 ? 11.129 7.545 -6.947 1.00 69.12 98 ASP A N 1
ATOM 745 C CA . ASP A 1 98 ? 11.619 6.271 -7.486 1.00 69.12 98 ASP A CA 1
ATOM 746 C C . ASP A 1 98 ? 13.149 6.181 -7.366 1.00 69.12 98 ASP A C 1
ATOM 748 O O . ASP A 1 98 ? 13.893 6.292 -8.337 1.00 69.12 98 ASP A O 1
ATOM 752 N N . ASN A 1 99 ? 13.621 6.075 -6.126 1.00 62.91 99 ASN A N 1
ATOM 753 C CA . ASN A 1 99 ? 15.026 5.885 -5.770 1.00 62.91 99 ASN A CA 1
ATOM 754 C C . ASN A 1 99 ? 15.310 4.413 -5.401 1.00 62.91 99 ASN A C 1
ATOM 756 O O . ASN A 1 99 ? 16.236 4.151 -4.629 1.00 62.91 99 ASN A O 1
ATOM 760 N N . PHE A 1 100 ? 14.479 3.484 -5.888 1.00 60.00 100 PHE A N 1
ATOM 761 C CA . PHE A 1 100 ? 14.462 2.064 -5.518 1.00 60.00 100 PHE A CA 1
ATOM 762 C C . PHE A 1 100 ? 15.128 1.187 -6.584 1.00 60.00 100 PHE A C 1
ATOM 764 O O . PHE A 1 100 ? 14.848 1.390 -7.787 1.00 60.00 100 PHE A O 1
#

pLDDT: mean 74.6, std 18.77, range [42.03, 94.94]

Sequence (100 aa):
MKRTWIFTALFFCGLVSFSGLQASTSNAKVVSSQQLLTAPSLVELEILRAAAKQLDMSFSDIMEHYYNDNVTIDRSGTMVIVTVSITEGTPLIASLEDNF